Protein AF-A0A8T7HCM6-F1 (afdb_monomer)

Radius of gyration: 25.12 Å; Cα contacts (8 Å, |Δi|>4): 67; chains: 1; bounding box: 46×21×70 Å

Structure (mmCIF, N/CA/C/O backbone):
data_AF-A0A8T7HCM6-F1
#
_entry.id   AF-A0A8T7HCM6-F1
#
loop_
_atom_site.group_PDB
_atom_site.id
_atom_site.type_symbol
_atom_site.label_atom_id
_atom_site.label_alt_id
_atom_site.label_comp_id
_atom_site.label_asym_id
_atom_site.label_entity_id
_atom_site.label_seq_id
_atom_site.pdbx_PDB_ins_code
_atom_site.Cartn_x
_atom_site.Cartn_y
_atom_site.Cartn_z
_atom_site.occupancy
_atom_site.B_iso_or_equiv
_atom_site.auth_seq_id
_atom_site.auth_comp_id
_atom_site.auth_asym_id
_atom_site.auth_atom_id
_atom_site.pdbx_PDB_model_num
ATOM 1 N N . MET A 1 1 ? 22.910 -6.061 -46.029 1.00 50.75 1 MET A N 1
ATOM 2 C CA . MET A 1 1 ? 22.594 -5.104 -44.945 1.00 50.75 1 MET A CA 1
ATOM 3 C C . MET A 1 1 ? 21.076 -4.979 -44.756 1.00 50.75 1 MET A C 1
ATOM 5 O O . MET A 1 1 ? 20.513 -3.951 -45.071 1.00 50.75 1 MET A O 1
ATOM 9 N N . LYS A 1 2 ? 20.377 -6.045 -44.336 1.00 56.28 2 LYS A N 1
ATOM 10 C CA . LYS A 1 2 ? 18.921 -5.998 -44.032 1.00 56.28 2 LYS A CA 1
ATOM 11 C C . LYS A 1 2 ? 18.541 -6.710 -42.727 1.00 56.28 2 LYS A C 1
ATOM 13 O O . LYS A 1 2 ? 17.416 -6.588 -42.268 1.00 56.28 2 LYS A O 1
ATOM 18 N N . LYS A 1 3 ? 19.470 -7.476 -42.140 1.00 55.31 3 LYS A N 1
ATOM 19 C CA . LYS A 1 3 ? 19.235 -8.235 -40.904 1.00 55.31 3 LYS A CA 1
ATOM 20 C C . LYS A 1 3 ? 19.501 -7.422 -39.636 1.00 55.31 3 LYS A C 1
ATOM 22 O O . LYS A 1 3 ? 18.923 -7.766 -38.624 1.00 55.31 3 LYS A O 1
ATOM 27 N N . ALA A 1 4 ? 20.346 -6.387 -39.691 1.00 57.97 4 ALA A N 1
ATOM 28 C CA . ALA A 1 4 ? 20.686 -5.571 -38.521 1.00 57.97 4 ALA A CA 1
ATOM 29 C C . ALA A 1 4 ? 19.613 -4.513 -38.201 1.00 57.97 4 ALA A C 1
ATOM 31 O O . ALA A 1 4 ? 19.287 -4.318 -37.035 1.00 57.97 4 ALA A O 1
ATOM 32 N N . ASP A 1 5 ? 19.007 -3.890 -39.218 1.00 59.97 5 ASP A N 1
ATOM 33 C CA . ASP A 1 5 ? 17.954 -2.881 -39.015 1.00 59.97 5 ASP A CA 1
ATOM 34 C C . ASP A 1 5 ? 16.679 -3.463 -38.388 1.00 59.97 5 ASP A C 1
ATOM 36 O O . ASP A 1 5 ? 16.076 -2.854 -37.508 1.00 59.97 5 ASP A O 1
ATOM 40 N N . MET A 1 6 ? 16.302 -4.686 -38.773 1.00 61.12 6 MET A N 1
ATOM 41 C CA . MET A 1 6 ? 15.074 -5.328 -38.291 1.00 61.12 6 MET A CA 1
ATOM 42 C C . MET A 1 6 ? 15.155 -5.713 -36.800 1.00 61.12 6 MET A C 1
ATOM 44 O O . MET A 1 6 ? 14.159 -5.652 -36.077 1.00 61.12 6 MET A O 1
ATOM 48 N N . THR A 1 7 ? 16.348 -6.070 -36.312 1.00 75.00 7 THR A N 1
ATOM 49 C CA . THR A 1 7 ? 16.595 -6.363 -34.892 1.00 75.00 7 THR A CA 1
ATOM 50 C C . THR A 1 7 ? 16.597 -5.098 -34.044 1.00 75.00 7 THR A C 1
ATOM 52 O O . THR A 1 7 ? 16.034 -5.108 -32.953 1.00 75.00 7 THR A O 1
ATOM 55 N N . ILE A 1 8 ? 17.178 -4.001 -34.538 1.00 79.06 8 ILE A N 1
ATOM 56 C CA . ILE A 1 8 ? 17.257 -2.735 -33.795 1.00 79.06 8 ILE A CA 1
ATOM 57 C C . ILE A 1 8 ? 15.868 -2.106 -33.637 1.00 79.06 8 ILE A C 1
ATOM 59 O O . ILE A 1 8 ? 15.503 -1.715 -32.529 1.00 79.06 8 ILE A O 1
ATOM 63 N N . GLU A 1 9 ? 15.054 -2.078 -34.696 1.00 80.94 9 GLU A N 1
ATOM 64 C CA . GLU A 1 9 ? 13.685 -1.547 -34.619 1.00 80.94 9 GLU A CA 1
ATOM 65 C C . GLU A 1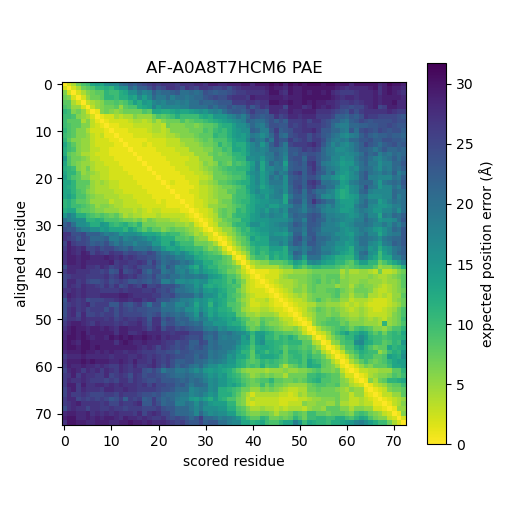 9 ? 12.819 -2.332 -33.615 1.00 80.94 9 GLU A C 1
ATOM 67 O O . GLU A 1 9 ? 12.050 -1.750 -32.847 1.00 80.94 9 GLU A O 1
ATOM 72 N N . THR A 1 10 ? 12.984 -3.657 -33.568 1.00 84.25 10 THR A N 1
ATOM 73 C CA . THR A 1 10 ? 12.256 -4.533 -32.636 1.00 84.25 10 THR A CA 1
ATOM 74 C C . THR A 1 10 ? 12.671 -4.285 -31.185 1.00 84.25 10 THR A C 1
ATOM 76 O O . THR A 1 10 ? 11.812 -4.192 -30.307 1.00 84.25 10 THR A O 1
ATOM 79 N N . ILE A 1 11 ? 13.973 -4.120 -30.928 1.00 86.81 11 ILE A N 1
ATOM 80 C CA . ILE A 1 11 ? 14.500 -3.816 -29.591 1.00 86.81 11 ILE A CA 1
ATOM 81 C C . ILE A 1 11 ? 13.969 -2.466 -29.100 1.00 86.81 11 ILE A C 1
ATOM 83 O O . ILE A 1 11 ? 13.494 -2.372 -27.971 1.00 86.81 11 ILE A O 1
ATOM 87 N N . ILE A 1 12 ? 13.982 -1.437 -29.953 1.00 89.06 12 ILE A N 1
ATOM 88 C CA . ILE A 1 12 ? 13.481 -0.103 -29.593 1.00 89.06 12 ILE A CA 1
ATOM 89 C C . ILE A 1 12 ? 11.993 -0.162 -29.232 1.00 89.06 12 ILE A C 1
ATOM 91 O O . ILE A 1 12 ? 11.595 0.373 -28.199 1.00 89.06 12 ILE A O 1
ATOM 95 N N . LYS A 1 13 ? 11.171 -0.860 -30.029 1.00 87.31 13 LYS A N 1
ATOM 96 C CA . LYS A 1 13 ? 9.740 -1.038 -29.727 1.00 87.31 13 LYS A CA 1
ATOM 97 C C . LYS A 1 13 ? 9.520 -1.760 -28.399 1.00 87.31 13 LYS A C 1
ATOM 99 O O . LYS A 1 13 ? 8.667 -1.343 -27.621 1.00 87.31 13 LYS A O 1
ATOM 104 N N . PHE A 1 14 ? 10.300 -2.801 -28.116 1.00 90.81 14 PHE A N 1
ATOM 105 C CA . PHE A 1 14 ? 10.194 -3.552 -26.866 1.00 90.81 14 PHE A CA 1
ATOM 106 C C . PHE A 1 14 ? 10.545 -2.696 -25.640 1.00 90.81 14 PHE A C 1
ATOM 108 O O . PHE A 1 14 ? 9.808 -2.696 -24.657 1.00 90.81 14 PHE A O 1
ATOM 115 N N . VAL A 1 15 ? 11.619 -1.903 -25.719 1.00 92.75 15 VAL A N 1
ATOM 116 C CA . VAL A 1 15 ? 12.015 -0.970 -24.650 1.00 92.75 15 VAL A CA 1
ATOM 117 C C . VAL A 1 15 ? 10.941 0.094 -24.416 1.00 92.75 15 VAL A C 1
ATOM 119 O O . VAL A 1 15 ? 10.627 0.409 -23.271 1.00 92.75 15 VAL A O 1
ATOM 122 N N . LEU A 1 16 ? 10.332 0.615 -25.483 1.00 92.31 16 LEU A N 1
ATOM 123 C CA . LEU A 1 16 ? 9.283 1.630 -25.386 1.00 92.31 16 LEU A CA 1
ATOM 124 C C . LEU A 1 16 ? 8.019 1.069 -24.714 1.00 92.31 16 LEU A C 1
ATOM 126 O O . LEU A 1 16 ? 7.443 1.719 -23.845 1.00 92.31 16 LEU A O 1
ATOM 130 N N . VAL A 1 17 ? 7.640 -0.171 -25.038 1.00 94.44 17 VAL A N 1
ATOM 131 C CA . VAL A 1 17 ? 6.545 -0.881 -24.358 1.00 94.44 17 VAL A CA 1
ATOM 132 C C . VAL A 1 17 ? 6.865 -1.101 -22.879 1.00 94.44 17 VAL A C 1
ATOM 134 O O . VAL A 1 17 ? 6.019 -0.814 -22.035 1.00 94.44 17 VAL A O 1
ATOM 137 N N . LEU A 1 18 ? 8.080 -1.544 -22.541 1.00 93.56 18 LEU A N 1
ATOM 138 C CA . LEU A 1 18 ? 8.491 -1.721 -21.145 1.00 93.56 18 LEU A CA 1
ATOM 139 C C . LEU A 1 18 ? 8.470 -0.410 -20.356 1.00 93.56 18 LEU A C 1
ATOM 141 O O . LEU A 1 18 ? 8.042 -0.410 -19.207 1.00 93.56 18 LEU A O 1
ATOM 145 N N . ALA A 1 19 ? 8.881 0.704 -20.963 1.00 93.75 19 ALA A N 1
ATOM 146 C CA . ALA A 1 19 ? 8.815 2.015 -20.326 1.00 93.75 19 ALA A CA 1
ATOM 147 C C . ALA A 1 19 ? 7.363 2.418 -20.018 1.00 93.75 19 ALA A C 1
ATOM 149 O O . ALA A 1 19 ? 7.070 2.853 -18.907 1.00 93.75 19 ALA A O 1
ATOM 150 N N . VAL A 1 20 ? 6.439 2.210 -20.964 1.00 94.44 20 VAL A N 1
ATOM 151 C CA . VAL A 1 20 ? 5.007 2.483 -20.748 1.00 94.44 20 VAL A CA 1
ATOM 152 C C . VAL A 1 20 ? 4.436 1.586 -19.650 1.00 94.44 20 VAL A C 1
ATOM 154 O O . VAL A 1 20 ? 3.756 2.081 -18.755 1.00 9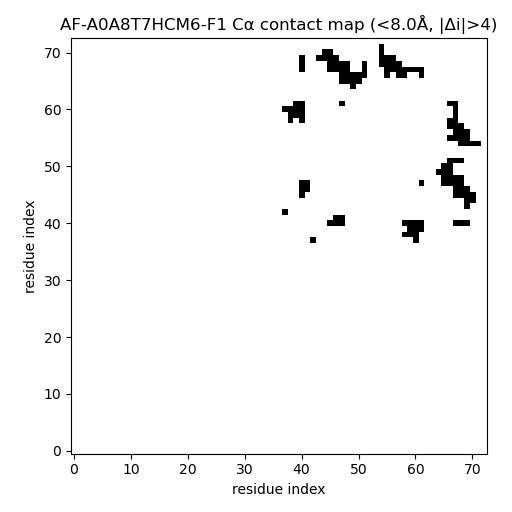4.44 20 VAL A O 1
ATOM 157 N N . VAL A 1 21 ? 4.742 0.285 -19.671 1.00 93.50 21 VAL A N 1
ATOM 158 C CA . VAL A 1 21 ? 4.313 -0.654 -18.622 1.00 93.50 21 VAL A CA 1
ATOM 159 C C . VAL A 1 21 ? 4.884 -0.250 -17.261 1.00 93.50 21 VAL A C 1
ATOM 161 O O . VAL A 1 21 ? 4.148 -0.243 -16.281 1.00 93.50 21 VAL A O 1
ATOM 164 N N . GLY A 1 22 ? 6.154 0.153 -17.195 1.00 93.62 22 GLY A N 1
ATOM 165 C CA . GLY A 1 22 ? 6.789 0.639 -15.971 1.00 93.62 22 GLY A CA 1
ATOM 166 C C . GLY A 1 22 ? 6.100 1.879 -15.398 1.00 93.62 22 GLY A C 1
ATOM 167 O O . GLY A 1 22 ? 5.830 1.919 -14.203 1.00 93.62 22 GLY A O 1
ATOM 168 N N . VAL A 1 23 ? 5.740 2.854 -16.241 1.00 93.25 23 VAL A N 1
ATOM 169 C CA . VAL A 1 23 ? 4.980 4.043 -15.812 1.00 93.25 23 VAL A CA 1
ATOM 170 C C . VAL A 1 23 ? 3.584 3.663 -15.322 1.00 93.25 23 VAL A C 1
ATOM 172 O O . VAL A 1 23 ? 3.156 4.152 -14.281 1.00 93.25 23 VAL A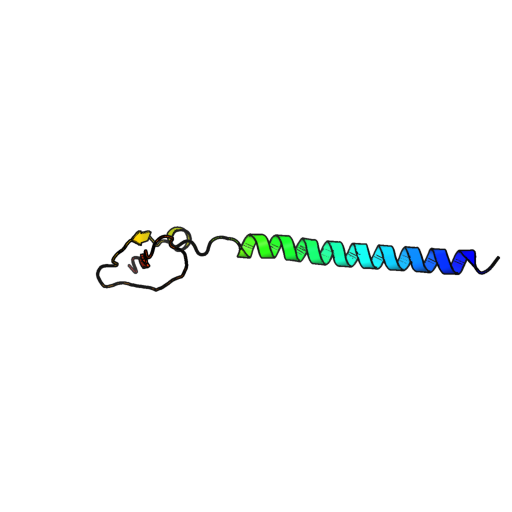 O 1
ATOM 175 N N . LEU A 1 24 ? 2.876 2.771 -16.022 1.00 89.69 24 LEU A N 1
ATOM 176 C CA . LEU A 1 24 ? 1.560 2.296 -15.581 1.00 89.69 24 LEU A CA 1
ATOM 177 C C . LEU A 1 24 ? 1.641 1.576 -14.230 1.00 89.69 24 LEU A C 1
ATOM 179 O O . LEU A 1 24 ? 0.815 1.832 -13.359 1.00 89.69 24 LEU A O 1
ATOM 183 N N . LEU A 1 25 ? 2.649 0.721 -14.037 1.00 88.25 25 LEU A N 1
ATOM 184 C CA . LEU A 1 25 ? 2.894 0.052 -12.761 1.00 88.25 25 LEU A CA 1
ATOM 185 C C . LEU A 1 25 ? 3.237 1.054 -11.658 1.00 88.25 25 LEU A C 1
ATOM 187 O O . LEU A 1 25 ? 2.699 0.934 -10.566 1.00 88.25 25 LEU A O 1
ATOM 191 N N . PHE A 1 26 ? 4.065 2.061 -11.942 1.00 87.62 26 PHE A N 1
ATOM 192 C CA . PHE A 1 26 ? 4.418 3.111 -10.986 1.00 87.62 26 PHE A CA 1
ATOM 193 C C . PHE A 1 26 ? 3.188 3.919 -10.541 1.00 87.62 26 PHE A C 1
ATOM 195 O O . PHE A 1 26 ? 2.939 4.063 -9.348 1.00 87.62 26 PHE A O 1
ATOM 202 N N . LEU A 1 27 ? 2.353 4.352 -11.493 1.00 83.88 27 LEU A N 1
ATOM 203 C CA . LEU A 1 27 ? 1.105 5.073 -11.210 1.00 83.88 27 LEU A CA 1
ATOM 204 C C . LEU A 1 27 ? 0.111 4.246 -10.386 1.00 83.88 27 LEU A C 1
ATOM 206 O O . LEU A 1 27 ? -0.675 4.795 -9.617 1.00 83.88 27 LEU A O 1
ATOM 210 N N . VAL A 1 28 ? 0.107 2.928 -10.580 1.00 82.00 28 VAL A N 1
ATOM 211 C CA . VAL A 1 28 ? -0.738 2.006 -9.823 1.00 82.00 28 VAL A CA 1
ATOM 212 C C . VAL A 1 28 ? -0.141 1.735 -8.439 1.00 82.00 28 VAL A C 1
ATOM 214 O O . VAL A 1 28 ? -0.889 1.715 -7.468 1.00 82.00 28 VAL A O 1
ATOM 217 N N . TYR A 1 29 ? 1.182 1.615 -8.314 1.00 76.88 29 TYR A N 1
ATOM 218 C CA . TYR A 1 29 ? 1.881 1.414 -7.041 1.00 76.88 29 TYR A CA 1
ATOM 219 C C . TYR A 1 29 ? 1.670 2.584 -6.071 1.00 76.88 29 TYR A C 1
ATOM 221 O O . TYR A 1 29 ? 1.317 2.354 -4.917 1.00 76.88 29 TYR A O 1
ATOM 229 N N . ASP A 1 30 ? 1.762 3.828 -6.553 1.00 66.50 30 ASP A N 1
ATOM 230 C CA . ASP A 1 30 ? 1.441 5.025 -5.756 1.00 66.50 30 ASP A CA 1
ATOM 231 C C . ASP A 1 30 ? -0.016 5.034 -5.267 1.00 66.50 30 ASP A C 1
ATOM 233 O O . ASP A 1 30 ? -0.327 5.584 -4.214 1.00 66.50 30 ASP A O 1
ATOM 237 N N . LYS A 1 31 ? -0.940 4.414 -6.010 1.00 61.44 31 LYS A N 1
ATOM 238 C CA . LYS A 1 31 ? -2.330 4.266 -5.560 1.00 61.44 31 LYS A CA 1
ATOM 239 C C . LYS A 1 31 ? -2.516 3.102 -4.599 1.00 61.44 31 LYS A C 1
ATOM 241 O O . LYS A 1 31 ? -3.341 3.214 -3.700 1.00 61.44 31 LYS A O 1
ATOM 246 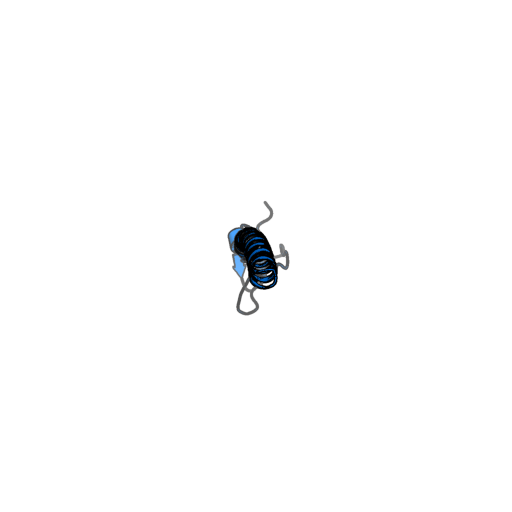N N . PHE A 1 32 ? -1.779 2.007 -4.763 1.00 59.56 32 PHE A N 1
ATOM 247 C CA . PHE A 1 32 ? -1.837 0.886 -3.828 1.00 59.56 32 PHE A CA 1
ATOM 248 C C . PHE A 1 32 ? -1.254 1.252 -2.463 1.00 59.56 32 PHE A C 1
ATOM 250 O O . PHE A 1 32 ? -1.861 0.873 -1.472 1.00 59.56 32 PHE A O 1
ATOM 257 N N . SER A 1 33 ? -0.195 2.065 -2.384 1.00 53.06 33 SER A N 1
ATOM 258 C CA . SER A 1 33 ? 0.319 2.556 -1.093 1.00 53.06 33 SER A 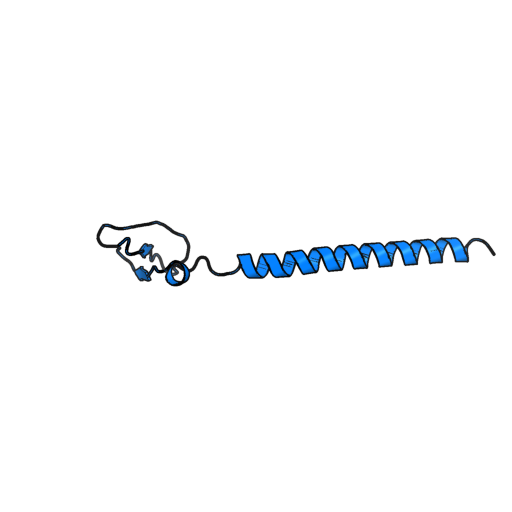CA 1
ATOM 259 C C . SER A 1 33 ? -0.661 3.496 -0.375 1.00 53.06 33 SER A C 1
ATOM 261 O O . SER A 1 33 ? -0.719 3.505 0.850 1.00 53.06 33 SER A O 1
ATOM 263 N N . LEU A 1 34 ? -1.498 4.232 -1.119 1.00 51.75 34 LEU A N 1
ATOM 264 C CA . LEU A 1 34 ? -2.612 5.010 -0.556 1.00 51.75 34 LEU A CA 1
ATOM 265 C C . LEU A 1 34 ? -3.812 4.141 -0.149 1.00 51.75 34 LEU A C 1
ATOM 267 O O . LEU A 1 34 ? -4.579 4.540 0.717 1.00 51.75 34 LEU A O 1
ATOM 271 N N . PHE A 1 35 ? -3.986 2.959 -0.745 1.00 52.56 35 PHE A N 1
ATOM 272 C CA . PHE A 1 35 ? -4.957 1.958 -0.279 1.00 52.56 35 PHE A CA 1
ATOM 273 C C . PHE A 1 35 ? -4.421 1.104 0.878 1.00 52.56 35 PHE A C 1
ATOM 275 O O . PHE A 1 35 ? -5.205 0.508 1.611 1.00 52.56 35 PHE A O 1
ATOM 282 N N . GLU A 1 36 ? -3.103 1.083 1.065 1.00 50.53 36 GLU A N 1
ATOM 283 C CA . GLU A 1 36 ? -2.423 0.568 2.255 1.00 50.53 36 GLU A CA 1
ATOM 284 C C . GLU A 1 36 ? -2.449 1.576 3.415 1.00 50.53 36 GLU A C 1
ATOM 286 O O . GLU A 1 36 ? -1.892 1.323 4.482 1.00 50.53 36 GLU A O 1
ATOM 291 N N . GLN A 1 37 ? -3.142 2.707 3.238 1.00 47.84 37 GLN A N 1
ATOM 292 C CA . GLN A 1 37 ? -3.530 3.598 4.320 1.00 47.84 37 GLN A CA 1
ATOM 293 C C . GLN A 1 37 ? -4.642 2.916 5.133 1.00 47.84 37 GLN A C 1
ATOM 295 O O . GLN A 1 37 ? -5.837 3.122 4.938 1.00 47.84 37 GLN A O 1
ATOM 300 N N . SER A 1 38 ? -4.175 2.010 5.995 1.00 52.34 38 SER A N 1
ATOM 301 C CA . SER A 1 38 ? -4.621 1.873 7.372 1.00 52.34 38 SER A CA 1
ATOM 302 C C . SER A 1 38 ? -6.124 1.654 7.523 1.00 52.34 38 SER A C 1
ATOM 304 O O . SER A 1 38 ? -6.934 2.545 7.766 1.00 52.34 38 SER A O 1
ATOM 306 N N . ASN A 1 39 ? -6.494 0.377 7.506 1.00 56.59 39 ASN A N 1
ATOM 307 C CA . ASN A 1 39 ? -7.746 -0.065 8.110 1.00 56.59 39 ASN A CA 1
ATOM 308 C C . ASN A 1 39 ? -7.782 0.176 9.634 1.00 56.59 39 ASN A C 1
ATOM 310 O O . ASN A 1 39 ? -8.700 -0.311 10.286 1.00 56.59 39 ASN A O 1
ATOM 314 N N . ASN A 1 40 ? -6.828 0.904 10.218 1.00 67.00 40 ASN A N 1
ATOM 315 C CA . ASN A 1 40 ? -6.735 1.079 11.653 1.00 67.00 40 ASN A CA 1
ATOM 316 C C . ASN A 1 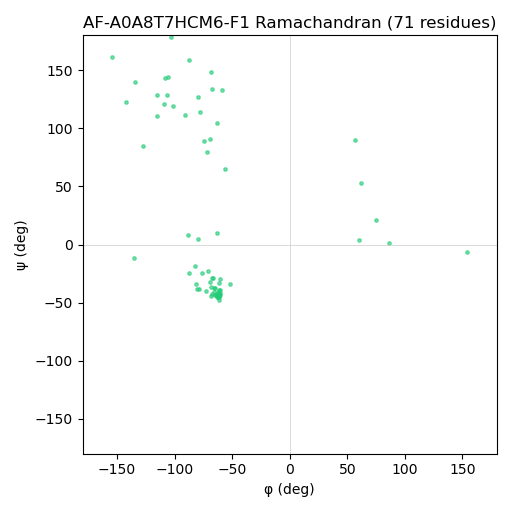40 ? -7.924 1.911 12.136 1.00 67.00 40 ASN A C 1
ATOM 318 O O . ASN A 1 40 ? -8.295 2.937 11.557 1.00 67.00 40 ASN A O 1
ATOM 322 N N . CYS A 1 41 ? -8.539 1.435 13.212 1.00 73.38 41 CYS A N 1
ATOM 323 C CA . CYS A 1 41 ? -9.733 2.024 13.806 1.00 73.38 41 CYS A CA 1
ATOM 324 C C . CYS A 1 41 ? -9.593 3.533 14.086 1.00 73.38 41 CYS A C 1
ATOM 326 O O . CYS A 1 41 ? -10.546 4.300 13.928 1.00 73.38 41 CYS A O 1
ATOM 328 N N . GLU A 1 42 ? -8.381 3.952 14.448 1.00 73.00 42 GLU A N 1
ATOM 329 C CA . GLU A 1 42 ? -8.022 5.313 14.844 1.00 73.00 42 GLU A CA 1
ATOM 330 C C . GLU A 1 42 ? -8.166 6.329 13.704 1.00 73.00 42 GLU A C 1
ATOM 332 O O . GLU A 1 42 ? -8.658 7.437 13.921 1.00 73.00 42 GLU A O 1
ATOM 337 N N . GLU A 1 43 ? -7.839 5.952 12.464 1.00 71.50 43 GLU A N 1
ATOM 338 C CA . GLU A 1 43 ? -7.970 6.851 11.305 1.00 71.50 43 GLU A CA 1
ATOM 339 C C . GLU A 1 43 ? -9.429 7.115 10.923 1.00 71.50 43 GLU A C 1
ATOM 341 O O . GLU A 1 43 ? -9.758 8.145 10.333 1.00 71.50 43 GLU A O 1
ATOM 346 N N . ARG A 1 44 ? -10.332 6.209 11.309 1.00 70.12 44 ARG A N 1
ATOM 347 C CA . ARG A 1 44 ? -11.782 6.359 11.134 1.00 70.12 44 ARG A CA 1
ATOM 348 C C . ARG A 1 44 ? -12.453 7.078 12.309 1.00 70.12 44 ARG A C 1
ATOM 350 O O . ARG A 1 44 ? -13.681 7.147 12.349 1.00 70.12 44 ARG A O 1
ATOM 357 N N . GLY A 1 45 ? -11.670 7.621 13.246 1.00 74.06 45 GLY A N 1
ATOM 358 C CA . GLY A 1 45 ? -12.171 8.310 14.438 1.00 74.06 45 GLY A CA 1
ATOM 359 C C . GLY A 1 45 ? -12.719 7.364 15.511 1.00 74.06 45 GLY A C 1
ATOM 360 O O . GLY A 1 45 ? -13.540 7.781 16.329 1.00 74.06 45 GLY A O 1
ATOM 361 N N . GLY A 1 46 ? -12.313 6.092 15.476 1.00 78.06 46 GLY A N 1
ATOM 362 C CA . GLY A 1 46 ? -12.627 5.093 16.492 1.00 78.06 46 GLY A CA 1
ATOM 363 C C . GLY A 1 46 ? -11.455 4.800 17.428 1.00 78.06 46 GLY A C 1
ATOM 364 O O . GLY A 1 46 ? -10.369 5.351 17.287 1.00 78.06 46 GLY A O 1
ATOM 365 N N . SER A 1 47 ? -11.681 3.920 18.397 1.00 80.69 47 SER A N 1
ATOM 366 C CA . SER A 1 47 ? -10.663 3.415 19.319 1.00 80.69 47 SER A CA 1
ATOM 367 C C . SER A 1 47 ? -10.791 1.897 19.451 1.00 80.69 47 SER A C 1
ATOM 369 O O . SER A 1 47 ? -11.910 1.381 19.482 1.00 80.69 47 SER A O 1
ATOM 371 N N . CYS A 1 48 ? -9.660 1.191 19.491 1.00 79.62 48 CYS A N 1
ATOM 372 C CA . CYS A 1 48 ? -9.615 -0.247 19.740 1.00 79.62 48 CYS A CA 1
ATOM 37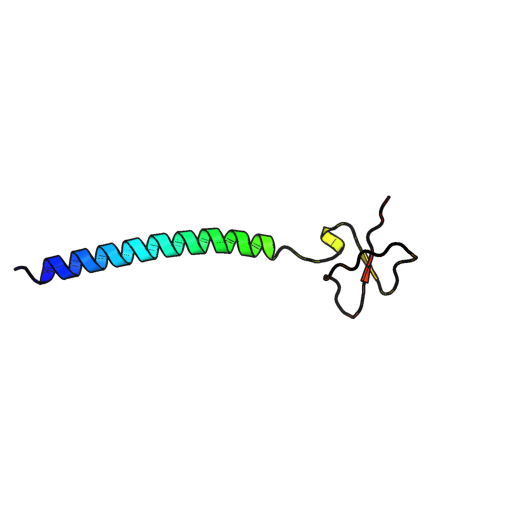3 C C . CYS A 1 48 ? -9.755 -0.524 21.243 1.00 79.62 48 CYS A C 1
ATOM 375 O O . CYS A 1 48 ? -9.049 0.069 22.055 1.00 79.62 48 CYS A O 1
ATOM 377 N N . THR A 1 49 ? -10.709 -1.373 21.620 1.00 80.19 49 THR A N 1
ATOM 378 C CA . THR A 1 49 ? -10.928 -1.818 23.007 1.00 80.19 49 THR A CA 1
ATOM 379 C C . THR A 1 49 ? -11.606 -3.187 23.003 1.00 80.19 49 THR A C 1
ATOM 381 O O . THR A 1 49 ? -12.185 -3.594 21.997 1.00 80.19 49 THR A O 1
ATOM 384 N N . GLU A 1 50 ? -11.548 -3.913 24.116 1.00 78.94 50 GLU A N 1
ATOM 385 C CA . GLU A 1 50 ? -12.156 -5.244 24.255 1.00 78.94 50 GLU A CA 1
ATOM 386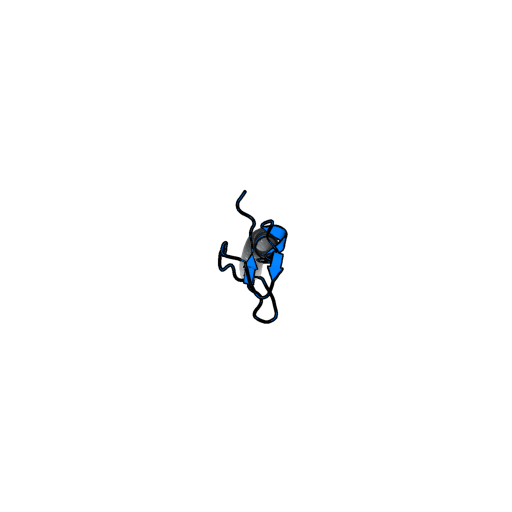 C C . GLU A 1 50 ? -13.694 -5.201 24.218 1.00 78.94 50 GLU A C 1
ATOM 388 O O . GLU A 1 50 ? -14.334 -6.156 23.779 1.00 78.94 50 GLU A O 1
ATOM 393 N N . ASP A 1 51 ? -14.301 -4.089 24.649 1.00 77.25 51 ASP A N 1
ATOM 394 C CA . ASP A 1 51 ? -15.756 -3.940 24.702 1.00 77.25 51 ASP A CA 1
ATOM 395 C C . ASP A 1 51 ? -16.206 -2.519 24.324 1.00 77.25 51 ASP A C 1
ATOM 397 O O . ASP A 1 51 ? -15.831 -1.521 24.952 1.00 77.25 51 ASP A O 1
ATOM 401 N N . CYS A 1 52 ? -17.054 -2.429 23.297 1.00 74.12 52 CYS A N 1
ATOM 402 C CA . CYS A 1 52 ? -17.804 -1.220 22.989 1.00 74.12 52 CYS A CA 1
ATOM 403 C C . CYS A 1 52 ? -19.138 -1.304 23.732 1.00 74.12 52 CYS A C 1
ATOM 405 O O . CYS A 1 52 ? -19.993 -2.080 23.319 1.00 74.12 52 CYS A O 1
ATOM 407 N N . ASN A 1 53 ? -19.356 -0.459 24.748 1.00 72.56 53 ASN A N 1
ATOM 408 C CA . ASN A 1 53 ? -20.609 -0.318 25.517 1.00 72.56 53 ASN A CA 1
ATOM 409 C C . ASN A 1 53 ? -21.865 -0.004 24.645 1.00 72.56 53 ASN A C 1
ATOM 411 O O . ASN A 1 53 ? -22.463 1.068 24.741 1.00 72.56 53 ASN A O 1
ATOM 415 N N . GLY A 1 54 ? -22.286 -0.921 23.769 1.00 61.34 54 GLY A N 1
ATOM 416 C CA . GLY A 1 54 ? -23.510 -0.880 22.963 1.00 61.34 54 GLY A CA 1
ATOM 417 C C . GLY A 1 54 ? -23.453 -0.149 21.613 1.00 61.34 54 GLY A C 1
ATOM 418 O O . GLY A 1 54 ? -24.478 -0.092 20.935 1.00 61.34 54 GLY A O 1
ATOM 419 N N . LYS A 1 55 ? -22.309 0.405 21.184 1.00 57.88 55 LYS A N 1
ATOM 420 C CA . LYS A 1 55 ? -22.156 1.077 19.874 1.00 57.88 55 LYS A CA 1
ATOM 421 C C . LYS A 1 55 ? -20.968 0.495 19.105 1.00 57.88 55 LYS A C 1
ATOM 423 O O . LYS A 1 55 ? -19.864 1.025 19.172 1.00 57.88 55 LYS A O 1
ATOM 428 N N . THR A 1 56 ? -21.200 -0.603 18.390 1.00 57.09 56 THR A N 1
ATOM 429 C CA . THR A 1 56 ? -20.138 -1.353 17.703 1.00 57.09 56 THR A CA 1
ATOM 430 C C . THR A 1 56 ? -20.334 -1.309 16.192 1.00 57.09 56 THR A C 1
ATOM 432 O O . THR A 1 56 ? -21.398 -1.659 15.683 1.00 57.09 56 THR A O 1
ATOM 435 N N . LEU A 1 57 ? -19.285 -0.931 15.467 1.00 57.72 57 LEU A N 1
ATOM 436 C CA . LEU A 1 57 ? -19.129 -1.216 14.046 1.00 57.72 57 LEU A CA 1
ATOM 437 C C . LEU A 1 57 ? -17.906 -2.133 13.942 1.00 57.72 57 LEU A C 1
ATOM 439 O O . LEU A 1 57 ? -16.791 -1.712 14.219 1.00 57.72 57 LEU A O 1
ATOM 443 N N . LEU A 1 58 ? -18.118 -3.405 13.600 1.00 55.75 58 LEU A N 1
ATOM 444 C CA . LEU A 1 58 ? -17.038 -4.379 13.421 1.00 55.75 58 LEU A CA 1
ATOM 445 C C . LEU A 1 58 ? -16.239 -4.013 12.165 1.00 55.75 58 LEU A C 1
ATOM 447 O O . LEU A 1 58 ? -16.582 -4.435 11.061 1.00 55.75 58 LEU A O 1
ATOM 451 N N . LEU A 1 59 ? -15.193 -3.205 12.322 1.00 56.47 59 LEU A N 1
ATOM 452 C CA . LEU A 1 59 ? -14.208 -2.977 11.271 1.00 56.47 59 LEU A CA 1
ATOM 453 C C . LEU A 1 59 ? -12.916 -3.702 11.634 1.00 56.47 59 LEU A C 1
ATOM 455 O O . LEU A 1 59 ? -12.397 -3.552 12.737 1.00 56.47 59 LEU A O 1
ATOM 459 N N . ALA A 1 60 ? -12.411 -4.493 10.685 1.00 58.03 60 ALA A N 1
ATOM 460 C CA . ALA A 1 60 ? -11.068 -5.055 10.755 1.00 58.03 60 ALA A CA 1
ATOM 461 C C . ALA A 1 60 ? -10.059 -3.903 10.852 1.00 58.03 60 ALA A C 1
ATOM 463 O O . ALA A 1 60 ? -10.189 -2.945 10.090 1.00 58.03 60 ALA A O 1
ATOM 464 N N . GLY A 1 61 ? -9.099 -3.991 11.778 1.00 64.75 61 GLY A N 1
ATOM 465 C CA . GLY A 1 61 ? -8.168 -2.888 12.038 1.00 64.75 61 GLY A CA 1
ATOM 466 C C . GLY A 1 61 ? -7.551 -2.803 13.433 1.00 64.75 61 GLY A C 1
ATOM 467 O O . GLY A 1 61 ? -6.700 -1.946 13.636 1.00 64.75 61 GLY A O 1
ATOM 468 N N . CYS A 1 62 ? -7.979 -3.636 14.384 1.00 69.38 62 CYS A N 1
ATOM 469 C CA . CYS A 1 62 ? -7.386 -3.720 15.719 1.00 69.38 62 CYS A CA 1
ATOM 470 C C . CYS A 1 62 ? -6.608 -5.034 15.867 1.00 69.38 62 CYS A C 1
ATOM 472 O O . CYS A 1 62 ? -7.006 -6.063 15.311 1.00 69.38 62 CYS A O 1
ATOM 474 N N . GLU A 1 63 ? -5.487 -4.989 16.579 1.00 69.31 63 GLU A N 1
ATOM 475 C CA . GLU A 1 63 ? -4.691 -6.171 16.916 1.00 69.31 63 GLU A CA 1
ATOM 476 C C . GLU A 1 63 ? -5.220 -6.796 18.224 1.00 69.31 63 GLU A C 1
ATOM 478 O O . GLU A 1 63 ? -5.871 -6.125 19.013 1.00 69.31 63 GLU A O 1
ATOM 483 N N . ASN A 1 64 ? -4.943 -8.081 18.473 1.00 66.62 64 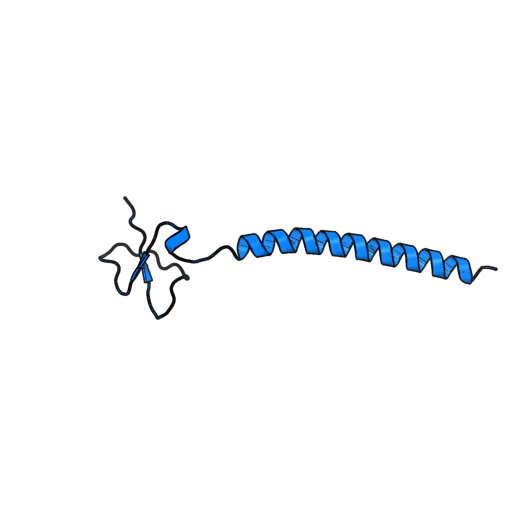ASN A N 1
ATOM 484 C CA . ASN A 1 64 ? -5.235 -8.759 19.753 1.00 66.62 64 ASN A CA 1
ATOM 485 C C . ASN A 1 64 ? -6.722 -8.839 20.173 1.00 66.62 64 ASN A C 1
ATOM 487 O O . ASN A 1 64 ? -7.062 -8.485 21.292 1.00 66.62 64 ASN A O 1
ATOM 491 N N . GLU A 1 65 ? -7.603 -9.350 19.301 1.00 68.19 65 GLU A N 1
ATOM 492 C CA . GLU A 1 65 ? -9.041 -9.588 19.591 1.00 68.19 65 GLU A CA 1
ATOM 493 C C . GLU A 1 65 ? -9.861 -8.337 19.975 1.00 68.19 65 GLU A C 1
ATOM 495 O O . GLU A 1 65 ? -11.061 -8.436 20.231 1.00 68.19 65 GLU A O 1
ATOM 500 N N . GLU A 1 66 ? -9.251 -7.153 19.940 1.00 74.06 66 GLU A N 1
ATOM 501 C CA . GLU A 1 66 ? -9.916 -5.881 20.184 1.00 74.06 66 GLU A CA 1
ATOM 502 C C . GLU A 1 66 ? -10.907 -5.542 19.061 1.00 74.06 66 GLU A C 1
ATOM 504 O O . GLU A 1 66 ? -10.719 -5.865 17.882 1.00 74.06 66 GLU A O 1
ATOM 509 N N . VAL A 1 67 ? -11.980 -4.842 19.426 1.00 77.31 67 VAL A N 1
ATOM 510 C CA . VAL A 1 67 ? -12.989 -4.345 18.492 1.00 77.31 67 VAL A CA 1
ATOM 511 C C . VAL A 1 67 ? -12.847 -2.841 18.295 1.00 77.31 67 VAL A C 1
ATOM 513 O O . VAL A 1 67 ? -12.540 -2.086 19.216 1.00 77.31 67 VAL A O 1
ATOM 516 N N . CYS A 1 68 ? -13.098 -2.388 17.068 1.00 78.12 68 CYS A N 1
ATOM 517 C CA . CYS A 1 68 ? -13.099 -0.969 16.749 1.00 78.12 68 CYS A CA 1
ATOM 518 C C . CYS A 1 68 ? -14.399 -0.294 17.218 1.00 78.12 68 CYS A C 1
ATOM 520 O O . CYS A 1 68 ? -15.477 -0.558 16.681 1.00 78.12 68 CYS A O 1
ATOM 522 N N . CYS A 1 69 ? -14.308 0.617 18.186 1.00 78.81 69 CYS A N 1
ATOM 523 C CA . CYS A 1 69 ? -15.442 1.397 18.678 1.00 78.81 69 CYS A CA 1
ATOM 524 C C . CYS A 1 69 ? -15.429 2.807 18.098 1.00 78.81 69 CYS A C 1
ATOM 526 O O . CYS A 1 69 ? -14.521 3.587 18.375 1.00 78.81 69 CYS A O 1
ATOM 528 N N . ILE A 1 70 ? -16.471 3.176 17.353 1.00 76.19 70 ILE A N 1
ATOM 529 C CA . ILE A 1 70 ? -16.644 4.536 16.830 1.00 76.19 70 ILE A CA 1
ATOM 530 C C . ILE A 1 70 ? -17.794 5.204 17.587 1.00 76.19 70 ILE A C 1
ATOM 532 O O . ILE A 1 70 ? -18.930 4.722 17.574 1.00 76.19 70 ILE A O 1
ATOM 536 N N . SER A 1 71 ? -17.513 6.334 18.244 1.00 65.50 71 SER A N 1
ATOM 537 C CA . SER A 1 71 ? -18.541 7.125 18.924 1.00 65.50 71 SER A CA 1
ATOM 538 C C . SER A 1 71 ? -19.383 7.884 17.900 1.00 65.50 71 SER A C 1
ATOM 540 O O . SER A 1 71 ? -19.096 9.027 17.550 1.00 65.50 71 SER A O 1
ATOM 542 N N . ILE A 1 72 ? -20.452 7.243 17.428 1.00 59.91 72 ILE A N 1
ATOM 543 C CA . ILE A 1 72 ? -21.523 7.907 16.678 1.00 59.91 72 ILE A CA 1
ATOM 544 C C . ILE A 1 72 ? -22.173 8.930 17.620 1.00 59.91 72 ILE A C 1
ATOM 546 O O . ILE A 1 72 ? -22.870 8.546 18.574 1.00 59.91 72 ILE A O 1
ATOM 550 N N . THR A 1 73 ? -21.854 10.204 17.391 1.00 53.62 73 THR A N 1
ATOM 551 C CA . THR A 1 73 ? -22.427 11.366 18.083 1.00 53.62 73 THR A CA 1
ATOM 552 C C . THR A 1 73 ? -23.632 11.858 17.303 1.00 53.62 73 THR A C 1
ATOM 554 O O . THR A 1 73 ? -23.530 11.899 16.056 1.00 53.62 73 THR A O 1
#

pLDDT: mean 72.24, std 13.72, range [47.84, 94.44]

Foldseek 3Di:
DPVPVVVVVVVVVVVVVVVVVVVVVVVVVVVVVVVVPALALVVVQWDWDQDDPPAFDAGPHDPDNTGTGHPPD

Nearest PDB structures (foldseek):
  1e4t-assembly1_A  TM=5.629E-01  e=5.873E-01  Mus musculus

Mean predicted aligned error: 14.78 Å

Solvent-accessible surface area (backbone atoms only — not comparable to full-atom values): 4324 Å² total; per-residue (Å²): 142,68,71,64,63,59,54,51,57,50,50,52,53,52,53,53,50,50,52,52,51,49,51,54,50,49,64,46,47,63,49,49,59,60,69,64,60,58,61,35,28,58,82,75,65,22,43,67,36,84,71,52,96,86,47,72,52,94,48,76,45,44,73,89,89,27,41,20,25,45,80,87,124

Secondary structure (DSSP, 8-state):
--HHHHHHHHHHHHHHHHHHHHHHHHHHHHHHHHHSS---GGGGTEEEES--SS-----S--STT-EEEE---

Sequence (73 aa):
MKKADMTIETIIKFVLVLAVVGVLLFLVYDKFSLFEQSNNCEERGGSCTEDCNGKTLLLAGCENEEVCCISIT